Protein AF-A0AAX1ZS97-F1 (afdb_monomer)

Radius of gyration: 15.96 Å; Cα contacts (8 Å, |Δi|>4): 36; chains: 1; bounding box: 32×40×36 Å

Mean predicted aligned error: 7.75 Å

Structure (mmCIF, N/CA/C/O backbone):
data_AF-A0AAX1ZS97-F1
#
_entry.id   AF-A0AAX1ZS97-F1
#
loop_
_atom_site.group_PDB
_atom_site.id
_atom_site.type_symbol
_atom_site.label_atom_id
_atom_site.label_alt_id
_atom_site.label_comp_id
_atom_site.label_asym_id
_atom_site.label_entity_id
_atom_site.label_seq_id
_atom_site.pdbx_PDB_ins_code
_atom_site.Cartn_x
_atom_site.Cartn_y
_atom_site.Cartn_z
_atom_site.occupancy
_atom_site.B_iso_or_equiv
_atom_site.auth_seq_id
_atom_site.auth_comp_id
_atom_site.auth_asym_id
_atom_site.auth_atom_id
_atom_site.pdbx_PDB_model_num
ATOM 1 N N . MET A 1 1 ? 6.191 19.143 6.648 1.00 44.91 1 MET A N 1
ATOM 2 C CA . MET A 1 1 ? 5.037 18.568 5.934 1.00 44.91 1 MET A CA 1
ATOM 3 C C . MET A 1 1 ? 5.563 17.288 5.327 1.00 44.91 1 MET A C 1
ATOM 5 O O . MET A 1 1 ? 6.481 17.381 4.520 1.00 44.91 1 MET A O 1
ATOM 9 N N . GLU A 1 2 ? 5.137 16.133 5.830 1.00 63.59 2 GLU A N 1
ATOM 10 C CA . GLU A 1 2 ? 5.554 14.861 5.233 1.00 63.59 2 GLU A CA 1
ATOM 11 C C . GLU A 1 2 ? 4.950 14.735 3.831 1.00 63.59 2 GLU A C 1
ATOM 13 O O . GLU A 1 2 ? 3.856 15.244 3.571 1.00 63.59 2 GLU A O 1
ATOM 18 N N . LEU A 1 3 ? 5.704 14.152 2.901 1.00 73.12 3 LEU A N 1
ATOM 19 C CA . LEU A 1 3 ? 5.231 13.902 1.542 1.00 73.12 3 LEU A CA 1
ATOM 20 C C . LEU A 1 3 ? 4.222 12.752 1.585 1.00 73.12 3 LEU A C 1
ATOM 22 O O . LEU A 1 3 ? 4.476 11.747 2.237 1.00 73.12 3 LEU A O 1
ATOM 26 N N . SER A 1 4 ? 3.099 12.874 0.870 1.00 86.75 4 SER A N 1
ATOM 27 C CA . SER A 1 4 ? 2.179 11.740 0.721 1.00 86.75 4 SER A CA 1
ATOM 28 C C . SER A 1 4 ? 2.854 10.589 -0.023 1.00 86.75 4 SER A C 1
ATOM 30 O O . SER A 1 4 ? 3.699 10.833 -0.894 1.00 86.75 4 SER A O 1
ATOM 32 N N . ASN A 1 5 ? 2.416 9.352 0.227 1.00 85.88 5 ASN A N 1
ATOM 33 C CA . ASN A 1 5 ? 2.946 8.169 -0.459 1.00 85.88 5 ASN A CA 1
ATOM 34 C C . ASN A 1 5 ? 2.840 8.296 -1.988 1.00 85.88 5 ASN A C 1
ATOM 36 O O . ASN A 1 5 ? 3.752 7.914 -2.718 1.00 85.88 5 ASN A O 1
ATOM 40 N N . LEU A 1 6 ? 1.788 8.953 -2.497 1.00 88.19 6 LEU A N 1
ATOM 41 C CA . LEU A 1 6 ? 1.655 9.244 -3.928 1.00 88.19 6 LEU A CA 1
ATOM 42 C C . LEU A 1 6 ? 2.740 10.206 -4.428 1.00 88.19 6 LEU A C 1
ATOM 44 O O . LEU A 1 6 ? 3.293 10.007 -5.507 1.00 88.19 6 LEU A O 1
ATOM 48 N N . SER A 1 7 ? 3.042 11.255 -3.663 1.00 86.19 7 SER A N 1
ATOM 49 C CA . SER A 1 7 ? 4.075 12.226 -4.037 1.00 86.19 7 SER A CA 1
ATOM 50 C C . SER A 1 7 ? 5.454 11.573 -4.045 1.00 86.19 7 SER A C 1
ATOM 52 O O . SER A 1 7 ? 6.203 11.750 -5.005 1.00 86.19 7 SER A O 1
ATOM 54 N N . GLN A 1 8 ? 5.750 10.773 -3.020 1.00 85.75 8 GLN A N 1
ATOM 55 C CA . GLN A 1 8 ? 6.993 10.017 -2.909 1.00 85.75 8 GLN A CA 1
ATOM 56 C C . GLN A 1 8 ? 7.150 9.026 -4.072 1.00 85.75 8 GLN A C 1
ATOM 58 O O . GLN A 1 8 ? 8.158 9.060 -4.779 1.00 85.75 8 GLN A O 1
ATOM 63 N N . PHE A 1 9 ? 6.112 8.240 -4.366 1.00 87.19 9 PHE A N 1
ATOM 64 C CA . PHE A 1 9 ? 6.082 7.328 -5.511 1.00 87.19 9 PHE A CA 1
ATOM 65 C C . PHE A 1 9 ? 6.373 8.046 -6.835 1.00 87.19 9 PHE A C 1
ATOM 67 O O . PHE A 1 9 ? 7.209 7.609 -7.624 1.00 87.19 9 PHE A O 1
ATOM 74 N N . MET A 1 10 ? 5.742 9.199 -7.075 1.00 87.69 10 MET A N 1
ATOM 75 C CA . MET A 1 10 ? 5.954 9.969 -8.304 1.00 87.69 10 MET A CA 1
ATOM 76 C C . MET A 1 10 ? 7.366 10.567 -8.419 1.00 87.69 10 MET A C 1
ATOM 78 O O . MET A 1 10 ? 7.851 10.747 -9.539 1.00 87.69 10 MET A O 1
ATOM 82 N N . ILE A 1 11 ? 8.021 10.892 -7.301 1.00 84.75 11 ILE A N 1
ATOM 83 C CA . ILE A 1 11 ? 9.418 11.364 -7.257 1.00 84.75 11 ILE A CA 1
ATOM 84 C C . ILE A 1 11 ? 10.380 10.219 -7.589 1.00 84.75 11 ILE A C 1
ATOM 86 O O . ILE A 1 11 ? 11.338 10.405 -8.348 1.00 84.75 11 ILE A O 1
ATOM 90 N N . GLU A 1 12 ? 10.120 9.036 -7.043 1.00 81.06 12 GLU A N 1
ATOM 91 C CA . GLU A 1 12 ? 10.961 7.855 -7.228 1.00 81.06 12 GLU A CA 1
ATOM 92 C C . GLU A 1 12 ? 10.868 7.301 -8.646 1.00 81.06 12 GLU A C 1
ATOM 94 O O . GLU A 1 12 ? 11.897 7.003 -9.250 1.00 81.06 12 GLU A O 1
ATOM 99 N N . LEU A 1 13 ? 9.665 7.264 -9.231 1.00 81.62 13 LEU A N 1
ATOM 100 C CA . LEU A 1 13 ? 9.491 6.898 -10.638 1.00 81.62 13 LEU A CA 1
ATOM 101 C C . LEU A 1 13 ? 10.268 7.826 -11.585 1.00 81.62 13 LEU A C 1
ATOM 103 O O . LEU A 1 13 ? 10.696 7.398 -12.649 1.00 81.62 13 LEU A O 1
ATOM 107 N N . LYS A 1 14 ? 10.488 9.089 -11.209 1.00 76.88 14 LYS A N 1
ATOM 108 C CA . LYS A 1 14 ? 11.252 10.063 -12.007 1.00 76.88 14 LYS A CA 1
ATOM 109 C C . LYS A 1 14 ? 12.766 10.019 -11.752 1.00 76.88 14 LYS A C 1
ATOM 111 O O . LYS A 1 14 ? 13.460 10.948 -12.161 1.00 76.88 14 LYS A O 1
ATOM 116 N N . HIS A 1 15 ? 13.273 9.003 -11.042 1.00 66.75 15 HIS A N 1
ATOM 117 C CA . HIS A 1 15 ? 14.685 8.854 -10.637 1.00 66.75 15 HIS A CA 1
ATOM 118 C C . HIS A 1 15 ? 15.24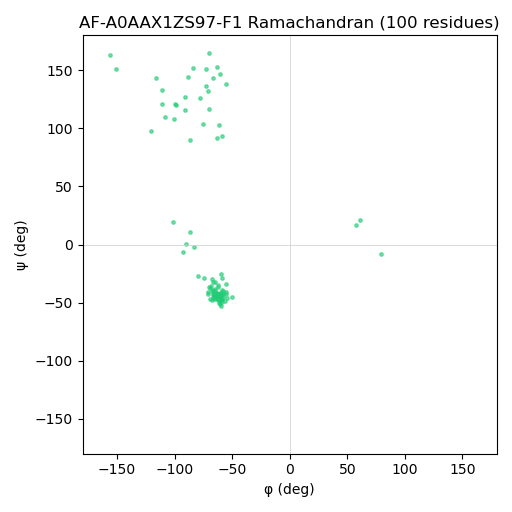4 10.017 -9.809 1.00 66.75 15 HIS A C 1
ATOM 120 O O . HIS A 1 15 ? 16.457 10.160 -9.667 1.00 66.75 15 HIS A O 1
ATOM 126 N N . SER A 1 16 ? 14.376 10.853 -9.240 1.00 57.75 16 SER A N 1
ATOM 127 C CA . SER A 1 16 ? 14.784 12.026 -8.457 1.00 57.75 16 SER A CA 1
ATOM 128 C C . SER A 1 16 ? 14.971 11.745 -6.961 1.00 57.75 16 SER A C 1
ATOM 130 O O . SER A 1 16 ? 15.334 12.648 -6.213 1.00 57.75 16 SER A O 1
ATOM 132 N N . GLY A 1 17 ? 14.769 10.499 -6.523 1.00 53.59 17 GLY A N 1
ATOM 133 C CA . GLY A 1 17 ? 14.904 10.071 -5.131 1.00 53.59 17 GLY A CA 1
ATOM 134 C C . GLY A 1 17 ? 15.306 8.599 -5.018 1.00 53.59 17 GLY A C 1
ATOM 135 O O . GLY A 1 17 ? 14.994 7.797 -5.896 1.00 53.59 17 GLY A O 1
ATOM 136 N N . LYS A 1 18 ? 16.018 8.251 -3.940 1.00 53.44 18 LYS A N 1
ATOM 137 C CA . LYS A 1 18 ? 16.265 6.869 -3.502 1.00 53.44 18 LYS A CA 1
ATOM 138 C C . LYS A 1 18 ? 15.495 6.652 -2.199 1.00 53.44 18 LYS A C 1
ATOM 140 O O . LYS A 1 18 ? 15.617 7.492 -1.312 1.00 53.44 18 LYS A O 1
ATOM 145 N N . SER A 1 19 ? 14.767 5.547 -2.071 1.00 56.12 19 SER A N 1
ATOM 146 C CA . SER A 1 19 ? 14.213 5.092 -0.791 1.00 56.12 19 SER A CA 1
ATOM 147 C C . SER A 1 19 ? 14.810 3.756 -0.382 1.00 56.12 19 SER A C 1
ATOM 149 O O . SER A 1 19 ? 15.085 2.890 -1.216 1.00 56.12 19 SER A O 1
ATOM 151 N N . GLU A 1 20 ? 15.030 3.612 0.921 1.00 52.34 20 GLU A N 1
ATOM 152 C CA . GLU A 1 20 ? 15.295 2.330 1.559 1.00 52.34 20 GLU A CA 1
ATOM 153 C C . GLU A 1 20 ? 13.954 1.745 2.005 1.00 52.34 20 GLU A C 1
ATOM 155 O O . GLU A 1 20 ? 13.159 2.416 2.661 1.00 52.34 20 GLU A O 1
ATOM 160 N N . TYR A 1 21 ? 13.678 0.506 1.599 1.00 51.69 21 TYR A N 1
ATOM 161 C CA . TYR A 1 21 ? 12.461 -0.198 1.985 1.00 51.69 21 TYR A CA 1
ATOM 162 C C . TYR A 1 21 ? 12.727 -0.998 3.261 1.00 51.69 21 TYR A C 1
ATOM 164 O O . TYR A 1 21 ? 13.517 -1.944 3.247 1.00 51.69 21 TYR A O 1
ATOM 172 N N . HIS A 1 22 ? 12.047 -0.639 4.348 1.00 57.28 22 HIS A N 1
ATOM 173 C CA . HIS A 1 22 ? 12.016 -1.414 5.585 1.00 57.28 22 HIS A CA 1
ATOM 174 C C . HIS A 1 22 ? 10.628 -2.041 5.730 1.00 57.28 22 HIS A C 1
ATOM 176 O O . HIS A 1 22 ? 9.650 -1.338 5.961 1.00 57.28 22 HIS A O 1
ATOM 182 N N . GLY A 1 23 ? 10.529 -3.363 5.582 1.00 60.44 23 GLY A N 1
ATOM 183 C CA . GLY A 1 23 ? 9.256 -4.076 5.677 1.00 60.44 23 GLY A CA 1
ATOM 184 C C . GLY A 1 23 ? 9.437 -5.545 6.041 1.00 60.44 23 GLY A C 1
ATOM 185 O O . GLY A 1 23 ? 10.532 -6.095 5.915 1.00 60.44 23 GLY A O 1
ATOM 186 N N . ALA A 1 24 ? 8.357 -6.181 6.494 1.00 61.78 24 ALA A N 1
ATOM 187 C CA . ALA A 1 24 ? 8.321 -7.626 6.695 1.00 61.78 24 ALA A CA 1
ATOM 188 C C . ALA A 1 24 ? 8.322 -8.338 5.333 1.00 61.78 24 ALA A C 1
ATOM 190 O O . ALA A 1 24 ? 7.551 -7.979 4.438 1.00 61.78 24 ALA A O 1
ATOM 191 N N . TYR A 1 25 ? 9.173 -9.351 5.161 1.00 63.59 25 TYR A N 1
ATOM 192 C CA . TYR A 1 25 ? 9.211 -10.130 3.927 1.00 63.59 25 TYR A CA 1
ATOM 193 C C . TYR A 1 25 ? 8.194 -11.273 3.995 1.00 63.59 25 TYR A C 1
ATOM 195 O O . TYR A 1 25 ? 8.522 -12.379 4.395 1.00 63.59 25 TYR A O 1
ATOM 203 N N . LYS A 1 26 ? 6.957 -11.017 3.557 1.00 65.56 26 LYS A N 1
ATOM 204 C CA . LYS A 1 26 ? 5.931 -12.062 3.421 1.00 65.56 26 LYS A CA 1
ATOM 205 C C . LYS A 1 26 ? 5.611 -12.322 1.957 1.00 65.56 26 LYS A C 1
ATOM 207 O O . LYS A 1 26 ? 5.164 -11.424 1.241 1.00 65.56 26 LYS A O 1
ATOM 212 N N . GLN A 1 27 ? 5.811 -13.558 1.503 1.00 6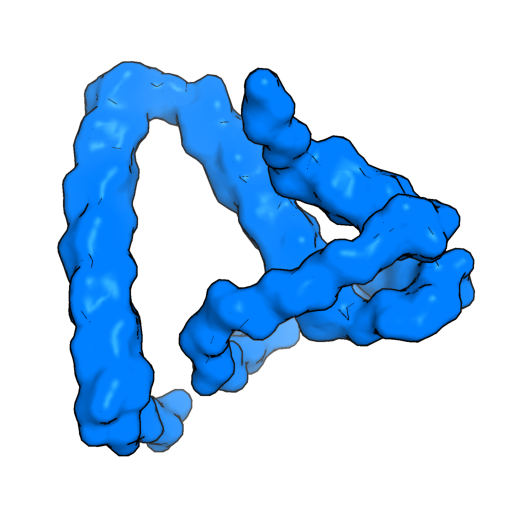3.38 27 GLN A N 1
ATOM 213 C CA . GLN A 1 27 ? 5.361 -13.970 0.175 1.00 63.38 27 GLN A CA 1
ATOM 214 C C . GLN A 1 27 ? 3.846 -14.173 0.194 1.00 63.38 27 GLN A C 1
ATOM 216 O O . GLN A 1 27 ? 3.345 -15.177 0.684 1.00 63.38 27 GLN A O 1
ATOM 221 N N . ILE A 1 28 ? 3.106 -13.214 -0.359 1.00 69.31 28 ILE A N 1
ATOM 222 C CA . ILE A 1 28 ? 1.657 -13.339 -0.536 1.00 69.31 28 ILE A CA 1
ATOM 223 C C . ILE A 1 28 ? 1.385 -13.754 -1.989 1.00 69.31 28 ILE A C 1
ATOM 225 O O . ILE A 1 28 ? 1.726 -12.996 -2.905 1.00 69.31 28 ILE A O 1
ATOM 229 N N . PRO A 1 29 ? 0.749 -14.915 -2.249 1.00 78.75 29 PRO A N 1
ATOM 230 C CA . PRO A 1 29 ? 0.294 -15.273 -3.587 1.00 78.75 29 PRO A CA 1
ATOM 231 C C . PRO A 1 29 ? -0.731 -14.246 -4.089 1.00 78.75 29 PRO A C 1
ATOM 233 O O . PRO A 1 29 ? -1.895 -14.244 -3.688 1.00 78.75 29 PRO A O 1
ATOM 236 N N . LEU A 1 30 ? -0.306 -13.349 -4.980 1.00 82.69 30 LEU A N 1
ATOM 237 C CA . LEU A 1 30 ? -1.142 -12.254 -5.468 1.00 82.69 30 LEU A CA 1
ATOM 238 C C . LEU A 1 30 ? -1.747 -12.579 -6.837 1.00 82.69 30 LEU A C 1
ATOM 240 O O . LEU A 1 30 ? -1.039 -12.743 -7.831 1.00 82.69 30 LEU A O 1
ATOM 244 N N . ARG A 1 31 ? -3.082 -12.583 -6.921 1.00 87.88 31 ARG A N 1
ATOM 245 C CA . ARG A 1 31 ? -3.805 -12.649 -8.199 1.00 87.88 31 ARG A CA 1
ATOM 246 C C . ARG A 1 31 ? -4.289 -11.262 -8.614 1.00 87.88 31 ARG A C 1
ATOM 248 O O . ARG A 1 31 ? -5.256 -10.739 -8.067 1.00 87.88 31 ARG A O 1
ATOM 255 N N . LEU A 1 32 ? -3.661 -10.694 -9.641 1.00 88.19 32 LEU A N 1
ATOM 256 C CA . LEU A 1 32 ? -4.097 -9.439 -10.254 1.00 88.19 32 LEU A CA 1
ATOM 257 C C . LEU A 1 32 ? -5.110 -9.688 -11.375 1.00 88.19 32 LEU A C 1
ATOM 259 O O . LEU A 1 32 ? -4.969 -10.619 -12.168 1.00 88.19 32 LEU A O 1
ATOM 263 N N . ARG A 1 33 ? -6.099 -8.793 -11.509 1.00 94.81 33 ARG A N 1
ATOM 264 C CA . ARG A 1 33 ? -6.892 -8.708 -12.747 1.00 94.81 33 ARG A CA 1
ATOM 265 C C . ARG A 1 33 ? -5.967 -8.379 -13.920 1.00 94.81 33 ARG A C 1
ATOM 267 O O . ARG A 1 33 ? -5.040 -7.585 -13.759 1.00 94.81 33 ARG A O 1
ATOM 274 N N . PHE A 1 34 ? -6.274 -8.900 -15.109 1.00 93.88 34 PHE A N 1
ATOM 275 C CA . PHE A 1 34 ? -5.451 -8.706 -16.312 1.00 93.88 34 PHE A CA 1
ATOM 276 C C . PHE A 1 34 ? -5.102 -7.237 -16.581 1.00 93.88 34 PHE A C 1
ATOM 278 O O . PHE A 1 34 ? -3.941 -6.915 -16.814 1.00 93.88 34 PHE A O 1
ATOM 285 N N . VAL A 1 35 ? -6.082 -6.334 -16.469 1.00 95.06 35 VAL A N 1
ATOM 286 C CA . VAL A 1 35 ? -5.873 -4.891 -16.676 1.00 95.06 35 VAL A CA 1
ATOM 287 C C . VAL A 1 35 ? -4.897 -4.305 -15.652 1.00 95.06 35 VAL A C 1
ATOM 289 O O . VAL A 1 35 ? -4.024 -3.522 -16.017 1.00 95.06 35 VAL A O 1
ATOM 292 N N . SER A 1 36 ? -5.001 -4.693 -14.379 1.00 94.19 36 SER A N 1
ATOM 293 C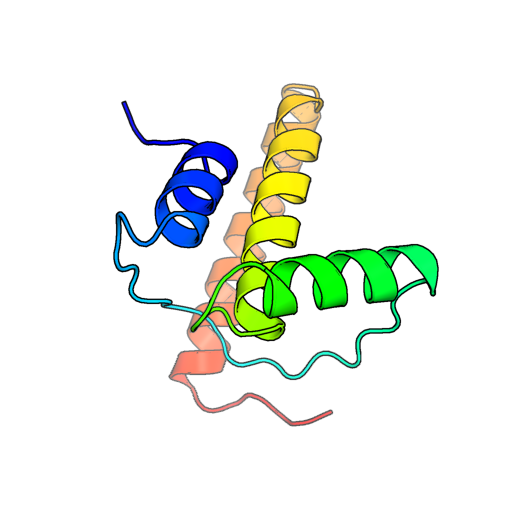 CA . SER A 1 36 ? -4.082 -4.229 -13.334 1.00 94.19 36 SER A CA 1
ATOM 294 C C . SER A 1 36 ? -2.667 -4.753 -13.572 1.00 94.19 36 SER A C 1
ATOM 296 O O . SER A 1 36 ? -1.714 -3.985 -13.496 1.00 94.19 36 SER A O 1
ATOM 298 N N . ASN A 1 37 ? -2.528 -6.029 -13.942 1.00 93.62 37 ASN A N 1
ATOM 299 C CA . ASN A 1 37 ? -1.231 -6.612 -14.285 1.00 93.62 37 ASN A CA 1
ATOM 300 C C . ASN A 1 37 ? -0.578 -5.907 -15.487 1.00 93.62 37 ASN A C 1
ATOM 302 O O . ASN A 1 37 ? 0.622 -5.631 -15.467 1.00 93.62 37 ASN A O 1
ATOM 306 N N . ALA A 1 38 ? -1.364 -5.575 -16.515 1.00 95.25 38 ALA A N 1
ATOM 307 C CA . ALA A 1 38 ? -0.880 -4.826 -17.670 1.00 95.25 38 ALA A CA 1
ATOM 308 C C . ALA A 1 38 ? -0.398 -3.421 -17.275 1.00 95.25 38 ALA A C 1
ATOM 310 O O . ALA A 1 38 ? 0.675 -3.008 -17.702 1.00 95.25 38 ALA A O 1
ATOM 311 N N . ARG A 1 39 ? -1.138 -2.714 -16.407 1.00 94.75 39 ARG A N 1
ATOM 312 C CA . ARG A 1 39 ? -0.741 -1.389 -15.896 1.00 94.75 39 ARG A CA 1
ATOM 313 C C . ARG A 1 39 ? 0.554 -1.440 -15.092 1.00 94.75 39 ARG A C 1
ATOM 315 O O . ARG A 1 39 ? 1.445 -0.642 -15.349 1.00 94.75 39 ARG A O 1
ATOM 322 N N . VAL A 1 40 ? 0.682 -2.392 -14.167 1.00 92.44 40 VAL A N 1
ATOM 323 C CA . VAL A 1 40 ? 1.910 -2.573 -13.373 1.00 92.44 40 VAL A CA 1
ATOM 324 C C . VAL A 1 40 ? 3.088 -2.895 -14.285 1.00 92.44 40 VAL A C 1
ATOM 326 O O . VAL A 1 40 ? 4.146 -2.293 -14.153 1.00 92.44 40 VAL A O 1
ATOM 329 N N . THR A 1 41 ? 2.888 -3.781 -15.265 1.00 91.81 41 THR A N 1
ATOM 330 C CA . THR A 1 41 ? 3.927 -4.116 -16.246 1.00 91.81 41 THR A CA 1
ATOM 331 C C . THR A 1 41 ? 4.342 -2.893 -17.064 1.00 91.81 41 THR A C 1
ATOM 333 O O . THR A 1 41 ? 5.535 -2.665 -17.223 1.00 91.81 41 THR A O 1
ATOM 336 N N . ALA A 1 42 ? 3.389 -2.077 -17.523 1.00 93.56 42 ALA A N 1
ATOM 337 C CA . ALA A 1 42 ? 3.690 -0.844 -18.242 1.00 93.56 42 ALA A CA 1
ATOM 338 C C . ALA A 1 42 ? 4.505 0.135 -17.381 1.00 93.56 42 ALA A C 1
ATOM 340 O O . ALA A 1 42 ? 5.510 0.650 -17.856 1.00 93.56 42 ALA A O 1
ATOM 341 N N . LEU A 1 43 ? 4.134 0.333 -16.110 1.00 91.50 43 LEU A N 1
ATOM 342 C CA . LEU A 1 43 ? 4.896 1.173 -15.178 1.00 91.50 43 LEU A CA 1
ATOM 343 C C . LEU A 1 43 ? 6.328 0.652 -14.996 1.00 91.50 43 LEU A C 1
ATOM 345 O O . LEU A 1 43 ? 7.276 1.413 -15.146 1.00 91.50 43 LEU A O 1
ATOM 349 N N . THR A 1 44 ? 6.503 -0.649 -14.756 1.00 89.44 44 THR A N 1
ATOM 350 C CA . THR A 1 44 ? 7.835 -1.266 -14.640 1.00 89.44 44 THR A CA 1
ATOM 351 C C . THR A 1 44 ? 8.677 -1.069 -15.902 1.00 89.44 44 THR A C 1
ATOM 353 O O . THR A 1 44 ? 9.875 -0.837 -15.808 1.00 89.44 44 THR A O 1
ATOM 356 N N . SER A 1 45 ? 8.071 -1.160 -17.087 1.00 89.12 45 SER A N 1
ATOM 357 C CA . SER A 1 45 ? 8.781 -0.956 -18.354 1.00 89.12 45 SER A CA 1
ATOM 358 C C . SER A 1 45 ? 9.102 0.509 -18.646 1.00 89.12 45 SER A C 1
ATOM 360 O O . SER A 1 45 ? 10.068 0.780 -19.348 1.00 89.12 45 SER A O 1
ATOM 362 N N . MET A 1 46 ? 8.297 1.449 -18.147 1.00 88.31 46 MET A N 1
ATOM 363 C CA . MET A 1 46 ? 8.505 2.884 -18.356 1.00 88.31 46 MET A CA 1
ATOM 364 C C . MET A 1 46 ? 9.573 3.479 -17.4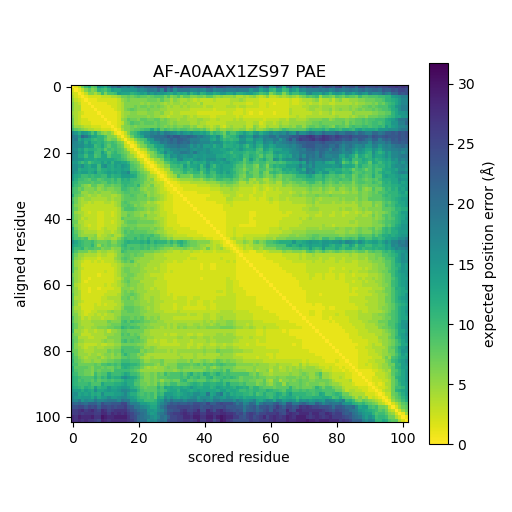34 1.00 88.31 46 MET A C 1
ATOM 366 O O . MET A 1 46 ? 10.185 4.480 -17.797 1.00 88.31 46 MET A O 1
ATOM 370 N N . PHE A 1 47 ? 9.782 2.892 -16.255 1.00 82.62 47 PHE A N 1
ATOM 371 C CA . PHE A 1 47 ? 10.653 3.444 -15.221 1.00 82.62 47 PHE A CA 1
ATOM 372 C C . PHE A 1 47 ? 11.781 2.463 -14.883 1.00 82.62 47 PHE A C 1
ATOM 374 O O . PHE A 1 47 ? 11.598 1.513 -14.120 1.00 82.62 47 PHE A O 1
ATOM 381 N N . GLU A 1 48 ? 12.957 2.688 -15.477 1.00 74.06 48 GLU A N 1
ATOM 382 C CA . GLU A 1 48 ? 14.129 1.819 -15.311 1.00 74.06 48 GLU A CA 1
ATOM 383 C C . GLU A 1 48 ? 14.507 1.635 -13.829 1.00 74.06 48 GLU A C 1
ATOM 385 O O . GLU A 1 48 ? 14.484 2.572 -13.042 1.00 74.06 48 GLU A O 1
ATOM 390 N N . GLY A 1 49 ? 14.859 0.419 -13.410 1.00 71.69 49 GLY A N 1
ATOM 391 C CA . GLY A 1 49 ? 15.271 0.144 -12.025 1.00 71.69 49 GLY A CA 1
ATOM 392 C C . GLY A 1 49 ? 14.133 0.001 -11.002 1.00 71.69 49 GLY A C 1
ATOM 393 O O . GLY A 1 49 ? 14.391 -0.451 -9.887 1.00 71.69 49 GLY A O 1
ATOM 394 N N . ALA A 1 50 ? 12.877 0.290 -11.361 1.00 76.19 50 ALA A N 1
ATOM 395 C CA . ALA A 1 50 ? 11.732 -0.031 -10.512 1.00 76.19 50 ALA A CA 1
ATOM 396 C C . ALA A 1 50 ? 11.388 -1.528 -10.619 1.00 76.19 50 ALA A C 1
ATOM 398 O O . ALA A 1 50 ? 11.168 -2.053 -11.710 1.00 76.19 50 ALA A O 1
ATOM 399 N N . SER A 1 51 ? 11.312 -2.243 -9.492 1.00 83.69 51 SER A N 1
ATOM 400 C CA . SER A 1 51 ? 10.840 -3.634 -9.489 1.00 83.69 51 SER A CA 1
ATOM 401 C C . SER A 1 51 ? 9.309 -3.690 -9.438 1.00 83.69 51 SER A C 1
ATOM 403 O O . SER A 1 51 ? 8.662 -2.810 -8.867 1.00 83.69 51 SER A O 1
ATOM 405 N N . LYS A 1 52 ? 8.709 -4.755 -9.992 1.00 86.50 52 LYS A N 1
ATOM 406 C CA . LYS A 1 52 ? 7.253 -4.985 -9.889 1.00 86.50 52 LYS A CA 1
ATOM 407 C C . LYS A 1 52 ? 6.780 -5.000 -8.435 1.00 86.50 52 LYS A C 1
ATOM 409 O O . LYS A 1 52 ? 5.739 -4.428 -8.142 1.00 86.50 52 LYS A O 1
ATOM 414 N N . ASN A 1 53 ? 7.554 -5.622 -7.544 1.00 84.00 53 ASN A N 1
ATOM 415 C CA . ASN A 1 53 ? 7.228 -5.698 -6.120 1.00 84.00 53 ASN A CA 1
ATOM 416 C C . ASN A 1 53 ? 7.216 -4.314 -5.477 1.00 84.00 53 ASN A C 1
ATOM 418 O O . ASN A 1 53 ? 6.268 -3.997 -4.771 1.00 84.00 53 ASN A O 1
ATOM 422 N N . LYS A 1 54 ? 8.216 -3.474 -5.775 1.00 84.19 54 LYS A N 1
ATOM 423 C CA . LYS A 1 54 ? 8.255 -2.102 -5.266 1.00 84.19 54 LYS A CA 1
ATOM 424 C C . LYS A 1 54 ? 7.024 -1.317 -5.725 1.00 84.19 54 LYS A C 1
ATOM 426 O O . LYS A 1 54 ? 6.288 -0.811 -4.892 1.00 84.19 54 LYS A O 1
ATOM 431 N N . ILE A 1 55 ? 6.759 -1.303 -7.035 1.00 88.81 55 ILE A N 1
ATOM 432 C CA . ILE A 1 55 ? 5.596 -0.602 -7.603 1.00 88.81 55 ILE A CA 1
ATOM 433 C C . ILE A 1 55 ? 4.294 -1.084 -6.957 1.00 88.81 55 ILE A C 1
ATOM 435 O O . ILE A 1 55 ? 3.420 -0.278 -6.663 1.00 88.81 55 ILE A O 1
ATOM 439 N N . LEU A 1 56 ? 4.141 -2.393 -6.750 1.00 90.75 56 LEU A N 1
ATOM 440 C CA . LEU A 1 56 ? 2.949 -2.943 -6.112 1.00 90.75 56 LEU A CA 1
ATOM 441 C C . LEU A 1 56 ? 2.818 -2.506 -4.652 1.00 90.75 56 LEU A C 1
ATOM 443 O O . LEU A 1 56 ? 1.718 -2.129 -4.265 1.00 90.75 56 LEU A O 1
ATOM 447 N N . ASN A 1 57 ? 3.904 -2.522 -3.878 1.00 87.62 57 ASN A N 1
ATOM 448 C CA . ASN A 1 57 ? 3.894 -2.063 -2.489 1.00 87.62 57 ASN A CA 1
ATOM 449 C C . ASN A 1 57 ? 3.517 -0.579 -2.397 1.00 87.62 57 ASN A C 1
ATOM 451 O O . ASN A 1 57 ? 2.559 -0.251 -1.702 1.00 87.62 57 ASN A O 1
ATOM 455 N N . ASP A 1 58 ? 4.166 0.286 -3.183 1.00 89.94 58 ASP A N 1
ATOM 456 C CA . ASP A 1 58 ? 3.872 1.724 -3.178 1.00 89.94 58 ASP A CA 1
ATOM 457 C C . ASP A 1 58 ? 2.403 1.990 -3.566 1.00 89.94 58 ASP A C 1
ATOM 459 O O . ASP A 1 58 ? 1.705 2.787 -2.943 1.00 89.94 58 ASP A O 1
ATOM 463 N N . LEU A 1 59 ? 1.889 1.292 -4.589 1.00 93.12 59 LEU A N 1
ATOM 464 C CA . LEU A 1 59 ? 0.493 1.433 -5.018 1.00 93.12 59 LEU A CA 1
ATOM 465 C C . LEU A 1 59 ? -0.508 0.926 -3.971 1.00 93.12 59 LEU A C 1
ATOM 467 O O . LEU A 1 59 ? -1.618 1.457 -3.905 1.00 93.12 59 LEU A O 1
ATOM 471 N N . ILE A 1 60 ? -0.152 -0.096 -3.186 1.00 92.31 60 ILE A N 1
ATOM 472 C CA . ILE A 1 60 ? -0.981 -0.584 -2.078 1.00 92.31 60 ILE A CA 1
ATOM 473 C C . ILE A 1 60 ? -1.034 0.470 -0.973 1.00 92.31 60 ILE A C 1
ATOM 475 O O . ILE A 1 60 ? -2.134 0.810 -0.548 1.00 92.31 60 ILE A O 1
ATOM 479 N N . GLU A 1 61 ? 0.104 1.030 -0.561 1.00 91.88 61 GLU A N 1
ATOM 480 C CA . GLU A 1 61 ? 0.162 2.084 0.462 1.00 91.88 61 GLU A CA 1
ATOM 481 C C . GLU A 1 61 ? -0.658 3.311 0.048 1.00 91.88 61 GLU A C 1
ATOM 483 O O . GLU A 1 61 ? -1.527 3.761 0.790 1.00 91.88 61 GLU A O 1
ATOM 488 N N . ILE A 1 62 ? -0.500 3.767 -1.199 1.00 94.25 62 ILE A N 1
ATOM 489 C CA . ILE A 1 62 ? -1.298 4.867 -1.760 1.00 94.25 62 ILE A CA 1
ATOM 490 C C . ILE A 1 62 ? -2.799 4.559 -1.716 1.00 94.25 62 ILE A C 1
ATOM 492 O O . ILE A 1 62 ? -3.612 5.441 -1.433 1.00 94.25 62 ILE A O 1
ATOM 496 N N . ALA A 1 63 ? -3.195 3.330 -2.052 1.00 95.19 63 ALA A N 1
ATOM 497 C CA . ALA A 1 63 ? -4.599 2.943 -2.028 1.00 95.19 63 ALA A CA 1
ATOM 498 C C . ALA A 1 63 ? -5.144 2.876 -0.594 1.00 95.19 63 ALA A C 1
ATOM 500 O O . ALA A 1 63 ? -6.286 3.276 -0.370 1.00 95.19 63 ALA A O 1
ATOM 501 N N . LEU A 1 64 ? -4.344 2.404 0.366 1.00 95.38 64 LEU A N 1
ATOM 502 C CA . LEU A 1 64 ? -4.712 2.370 1.781 1.00 95.38 64 LEU A CA 1
ATOM 503 C C . LEU A 1 64 ? -4.897 3.784 2.343 1.00 95.38 64 LEU A C 1
ATOM 505 O O . LEU A 1 64 ? -5.923 4.027 2.977 1.00 95.38 64 LEU A O 1
ATOM 509 N N . ASP A 1 65 ? -4.003 4.727 2.024 1.00 94.81 65 ASP A N 1
ATOM 510 C CA . ASP A 1 65 ? -4.151 6.142 2.402 1.00 94.81 65 ASP A CA 1
ATOM 511 C C . ASP A 1 65 ? -5.471 6.719 1.883 1.00 94.81 65 ASP A C 1
ATOM 513 O O . ASP A 1 65 ? -6.251 7.304 2.633 1.00 94.81 65 ASP A O 1
ATOM 517 N N . GLN A 1 66 ? -5.769 6.501 0.597 1.00 94.75 66 GLN A N 1
ATOM 518 C CA . GLN A 1 66 ? -7.003 6.996 -0.018 1.00 94.75 66 GLN A CA 1
ATOM 519 C C . GLN A 1 66 ? -8.257 6.393 0.617 1.00 94.75 66 GLN A C 1
ATOM 521 O O . GLN A 1 66 ? -9.282 7.067 0.699 1.00 94.75 66 GLN A O 1
ATOM 526 N N . VAL A 1 67 ? -8.207 5.128 1.044 1.00 96.62 67 VAL A N 1
ATOM 527 C CA . VAL A 1 67 ? -9.318 4.498 1.766 1.00 96.62 67 VAL A CA 1
ATOM 528 C C . VAL A 1 67 ? -9.453 5.113 3.160 1.00 96.62 67 VAL A C 1
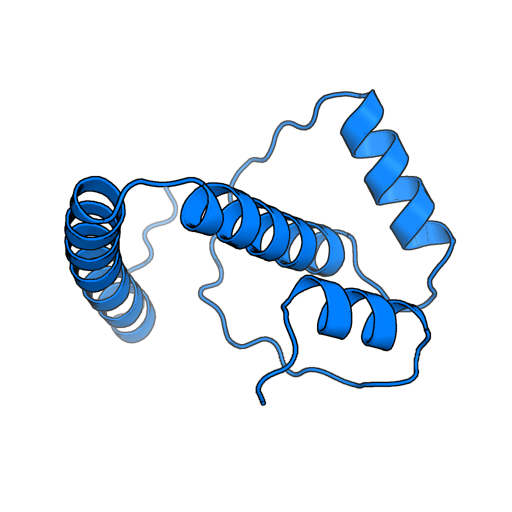ATOM 530 O O . VAL A 1 67 ? -10.559 5.506 3.528 1.00 96.62 67 VAL A O 1
ATOM 533 N N . TYR A 1 68 ? -8.350 5.255 3.900 1.00 96.06 68 TYR A N 1
ATOM 534 C CA . TYR A 1 68 ? -8.326 5.848 5.240 1.00 96.06 68 TYR A CA 1
ATOM 535 C C . TYR A 1 68 ? -8.849 7.294 5.240 1.00 96.06 68 TYR A C 1
ATOM 537 O O . TYR A 1 68 ? -9.687 7.658 6.064 1.00 96.06 68 TYR A O 1
ATOM 545 N N . GLU A 1 69 ? -8.457 8.114 4.263 1.00 95.25 69 GLU A N 1
ATOM 546 C CA . GLU A 1 69 ? -8.938 9.495 4.115 1.00 95.25 69 GLU A CA 1
ATOM 547 C C . GLU A 1 69 ? -10.461 9.602 3.938 1.00 95.25 69 GLU A C 1
ATOM 549 O O . GLU A 1 69 ? -11.048 10.642 4.246 1.00 95.25 69 GLU A O 1
ATOM 554 N N . LYS A 1 70 ? -11.114 8.548 3.434 1.00 97.06 70 LYS A N 1
ATOM 555 C CA . LYS A 1 70 ? -12.568 8.502 3.207 1.00 97.06 70 LYS A CA 1
ATOM 556 C C . LYS A 1 70 ? -13.357 7.919 4.376 1.00 97.06 70 LYS A C 1
ATOM 558 O O . LYS A 1 70 ? -14.586 7.946 4.322 1.00 97.06 70 LYS A O 1
ATOM 563 N N . MET A 1 71 ? -12.686 7.403 5.401 1.00 97.62 71 MET A N 1
ATOM 564 C CA . MET A 1 71 ? -13.331 6.882 6.604 1.00 97.62 71 MET A CA 1
ATOM 565 C C . MET A 1 71 ? -13.881 8.009 7.488 1.00 97.62 71 MET A C 1
ATOM 567 O O . MET A 1 71 ? -13.331 9.115 7.515 1.00 97.62 71 MET A O 1
ATOM 571 N N . THR A 1 72 ? -14.948 7.714 8.237 1.00 98.06 72 THR A N 1
ATOM 572 C CA . THR A 1 72 ? -15.405 8.585 9.333 1.00 98.06 72 THR A CA 1
ATOM 573 C C . THR A 1 72 ? -14.420 8.547 10.499 1.00 98.06 72 THR A C 1
ATOM 575 O O . THR A 1 72 ? -13.586 7.645 10.585 1.00 98.06 72 THR A O 1
ATOM 578 N N . ASP A 1 73 ? -14.525 9.500 11.421 1.00 97.75 73 ASP A N 1
ATOM 579 C CA . ASP A 1 73 ? -13.629 9.560 12.579 1.00 97.75 73 ASP A CA 1
ATOM 580 C C . ASP A 1 73 ? -13.769 8.316 13.472 1.00 97.75 73 ASP A C 1
ATOM 582 O O . ASP A 1 73 ? -12.770 7.773 13.942 1.00 97.75 73 ASP A O 1
ATOM 586 N N . GLU A 1 74 ? -14.985 7.782 13.628 1.00 97.50 74 GLU A N 1
ATOM 587 C CA . GLU A 1 74 ? -15.213 6.532 14.361 1.00 97.50 74 GLU A CA 1
ATOM 588 C C . GLU A 1 74 ? -14.560 5.334 13.661 1.00 97.50 74 GLU A C 1
ATOM 590 O O . GLU A 1 74 ? -13.974 4.472 14.313 1.00 97.50 74 GLU A O 1
ATOM 595 N N . GLN A 1 75 ? -14.633 5.274 12.328 1.00 97.81 75 GLN A N 1
ATOM 596 C CA . GLN A 1 75 ? -13.996 4.210 11.549 1.00 97.81 75 GLN A CA 1
ATOM 597 C C . GLN A 1 75 ? -12.470 4.287 11.624 1.00 97.81 75 GLN A C 1
ATOM 599 O O . GLN A 1 75 ? -11.825 3.247 11.748 1.00 97.81 75 GLN A O 1
ATOM 604 N N . LYS A 1 76 ? -11.898 5.497 11.591 1.00 97.81 76 LYS A N 1
ATOM 605 C CA . LYS A 1 76 ? -10.453 5.714 11.751 1.00 97.81 76 LYS A CA 1
ATOM 606 C C . LYS A 1 76 ? -9.968 5.253 13.117 1.00 97.81 76 LYS A C 1
ATOM 608 O O . LYS A 1 76 ? -8.991 4.518 13.174 1.00 97.81 76 LYS A O 1
ATOM 613 N N . ALA A 1 77 ? -10.691 5.593 14.185 1.00 97.00 77 ALA A N 1
ATOM 614 C CA . ALA A 1 77 ? -10.339 5.163 15.536 1.00 97.00 77 ALA A CA 1
ATOM 615 C C . ALA A 1 77 ? -10.273 3.628 15.650 1.00 97.00 77 ALA A C 1
ATOM 617 O O . ALA A 1 77 ? -9.300 3.080 16.165 1.00 97.00 77 ALA A O 1
ATOM 618 N N . VAL A 1 78 ? -11.270 2.924 15.100 1.00 97.31 78 VAL A N 1
ATOM 619 C CA . VAL A 1 78 ? -11.284 1.450 15.076 1.00 97.31 78 VAL A CA 1
ATOM 620 C C . VAL A 1 78 ? -10.164 0.889 14.191 1.00 97.31 78 VAL A C 1
ATOM 622 O O . VAL A 1 78 ? -9.510 -0.086 14.559 1.00 97.31 78 VAL A O 1
ATOM 625 N N . TYR A 1 79 ? -9.931 1.489 13.022 1.00 95.69 79 TYR A N 1
ATOM 626 C CA . TYR A 1 79 ? -8.867 1.078 12.106 1.00 95.69 79 TYR A CA 1
ATOM 627 C C . TYR A 1 79 ? -7.484 1.177 12.766 1.00 95.69 79 TYR A C 1
ATOM 629 O O . TYR A 1 79 ? -6.709 0.225 12.707 1.00 95.69 79 TYR A O 1
ATOM 637 N N . GLU A 1 80 ? -7.196 2.294 13.434 1.00 95.56 80 GLU A N 1
ATOM 638 C CA . GLU A 1 80 ? -5.927 2.549 14.124 1.00 95.56 80 GLU A CA 1
ATOM 639 C C . GLU A 1 80 ? -5.698 1.591 15.295 1.00 95.56 80 GLU A C 1
ATOM 641 O O . GLU A 1 80 ? -4.576 1.110 15.488 1.00 95.56 80 GLU A O 1
ATOM 646 N N . GLU A 1 81 ? -6.753 1.260 16.047 1.00 94.81 81 GLU A N 1
ATOM 647 C CA . GLU A 1 81 ? -6.692 0.262 17.118 1.00 94.81 81 GLU A CA 1
ATOM 648 C C . GLU A 1 81 ? -6.290 -1.116 16.564 1.00 94.81 81 GLU A C 1
ATOM 650 O O . GLU A 1 81 ? -5.322 -1.725 17.029 1.00 94.81 81 GLU A O 1
ATOM 655 N N . 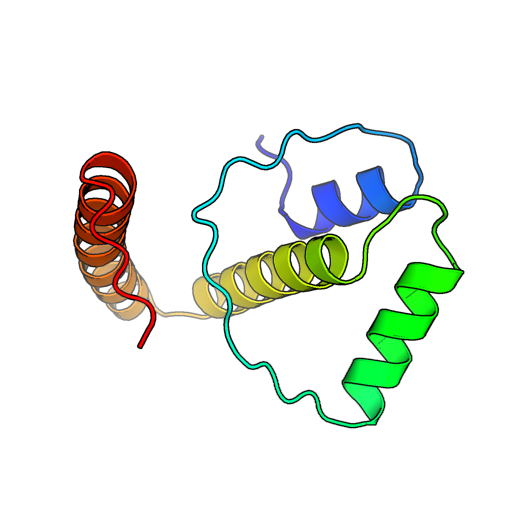ILE A 1 82 ? -6.973 -1.584 15.512 1.00 94.75 82 ILE A N 1
ATOM 656 C CA . ILE A 1 82 ? -6.697 -2.887 14.883 1.00 94.75 82 ILE A CA 1
ATOM 657 C C . ILE A 1 82 ? -5.303 -2.913 14.240 1.00 94.75 82 ILE A C 1
ATOM 659 O O . ILE A 1 82 ? -4.564 -3.896 14.381 1.00 94.75 82 ILE A O 1
ATOM 663 N N . GLN A 1 83 ? -4.923 -1.841 13.540 1.00 93.31 83 GLN A N 1
ATOM 664 C CA . GLN A 1 83 ? -3.616 -1.719 12.900 1.00 93.31 83 GLN A CA 1
ATOM 665 C C . GLN A 1 83 ? -2.490 -1.789 13.935 1.00 93.31 83 GLN A C 1
ATOM 667 O O . GLN A 1 83 ? -1.521 -2.520 13.730 1.00 93.31 83 GLN A O 1
ATOM 672 N N . SER A 1 84 ? -2.621 -1.069 15.053 1.00 90.69 84 SER A N 1
ATOM 673 C CA . SER A 1 84 ? -1.594 -1.014 16.099 1.00 90.69 84 SER A CA 1
ATOM 674 C C . SER A 1 84 ? -1.342 -2.386 16.726 1.00 90.69 84 SER A C 1
ATOM 676 O O . SER A 1 84 ? -0.189 -2.781 16.909 1.00 90.69 84 SER A O 1
ATOM 678 N N . LEU A 1 85 ? -2.411 -3.146 16.992 1.00 89.19 85 LEU A N 1
ATOM 679 C CA . LEU A 1 85 ? -2.314 -4.522 17.490 1.00 89.19 85 LEU A CA 1
ATOM 680 C C . LEU A 1 85 ? -1.596 -5.433 16.481 1.00 89.19 85 LEU A C 1
ATOM 682 O O . LEU A 1 85 ? -0.642 -6.129 16.828 1.00 89.19 85 LEU A O 1
ATOM 686 N N . THR A 1 86 ? -1.999 -5.367 15.211 1.00 85.56 86 THR A N 1
ATOM 687 C CA . THR A 1 86 ? -1.456 -6.228 14.147 1.00 85.56 86 THR A CA 1
ATOM 688 C C . THR A 1 86 ? 0.009 -5.912 13.826 1.00 85.56 86 THR A C 1
ATOM 690 O O . THR A 1 86 ? 0.800 -6.817 13.539 1.00 85.56 86 THR A O 1
ATOM 693 N N . LEU A 1 87 ? 0.400 -4.634 13.884 1.00 84.94 87 LEU A N 1
ATOM 694 C CA . LEU A 1 87 ? 1.780 -4.202 13.671 1.00 84.94 87 LEU A CA 1
ATOM 695 C C . LEU A 1 87 ? 2.703 -4.749 14.763 1.00 84.94 87 LEU A C 1
ATOM 697 O O . LEU A 1 87 ? 3.754 -5.307 14.447 1.00 84.94 87 LEU A O 1
ATOM 701 N N . ALA A 1 88 ? 2.294 -4.644 16.031 1.00 81.06 88 ALA A N 1
ATOM 702 C CA . ALA A 1 88 ? 3.068 -5.164 17.154 1.00 81.06 88 ALA A CA 1
ATOM 703 C C . ALA A 1 88 ? 3.303 -6.680 17.034 1.00 81.06 88 ALA A C 1
ATOM 705 O O . ALA A 1 88 ? 4.415 -7.155 17.271 1.00 81.0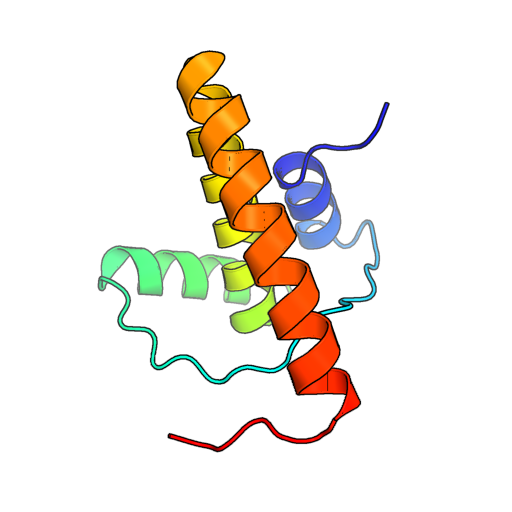6 88 ALA A O 1
ATOM 706 N N . ASP A 1 89 ? 2.286 -7.435 16.618 1.00 79.62 89 ASP A N 1
ATOM 707 C CA . ASP A 1 89 ? 2.400 -8.881 16.409 1.00 79.62 89 ASP A CA 1
ATOM 708 C C . ASP A 1 89 ? 3.267 -9.235 15.195 1.00 79.62 89 ASP A C 1
ATOM 710 O O . ASP A 1 89 ? 4.046 -10.192 15.240 1.00 79.62 89 ASP A O 1
ATOM 714 N N . THR A 1 90 ? 3.191 -8.442 14.122 1.00 78.75 90 THR A N 1
ATOM 715 C CA . THR A 1 90 ? 4.033 -8.626 12.932 1.00 78.75 90 THR A CA 1
ATOM 716 C C . THR A 1 90 ? 5.505 -8.386 13.257 1.00 78.75 90 THR A C 1
ATOM 718 O O . THR A 1 90 ? 6.334 -9.228 12.920 1.00 78.75 90 THR A O 1
ATOM 721 N N . ILE A 1 91 ? 5.831 -7.300 13.968 1.00 79.38 91 ILE A N 1
ATOM 722 C CA . ILE A 1 91 ? 7.207 -6.997 14.396 1.00 79.38 91 ILE A CA 1
ATOM 723 C C . ILE A 1 91 ? 7.750 -8.134 15.266 1.00 79.38 91 ILE A C 1
ATOM 725 O O . ILE A 1 91 ? 8.803 -8.685 14.958 1.00 79.38 91 ILE A O 1
ATOM 729 N N . LYS A 1 92 ? 6.990 -8.572 16.281 1.00 74.94 92 LYS A N 1
ATOM 730 C CA . LYS A 1 92 ? 7.385 -9.704 17.136 1.00 74.94 92 LYS A CA 1
ATOM 731 C C . LYS A 1 92 ? 7.616 -10.991 16.342 1.00 74.94 92 LYS A C 1
ATOM 733 O O . LYS A 1 92 ? 8.535 -11.747 16.651 1.00 74.94 92 LYS A O 1
ATOM 738 N N . SER A 1 93 ? 6.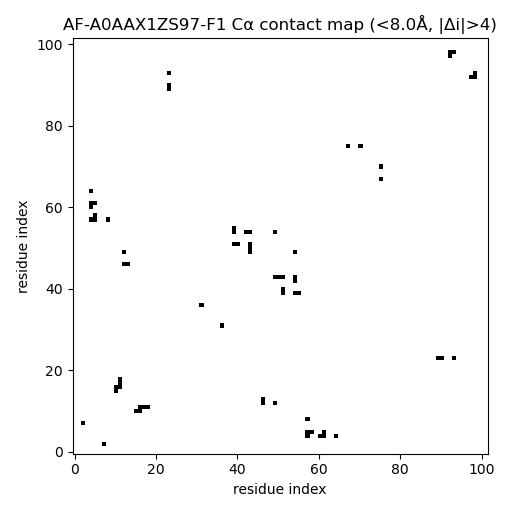783 -11.269 15.339 1.00 69.12 93 SER A N 1
ATOM 739 C CA . SER A 1 93 ? 6.901 -12.482 14.515 1.00 69.12 93 SER A CA 1
ATOM 740 C C . SER A 1 93 ? 8.161 -12.465 13.644 1.00 69.12 93 SER A C 1
ATOM 742 O O . SER A 1 93 ? 8.848 -13.481 13.552 1.00 69.12 93 SER A O 1
ATOM 744 N N . VAL A 1 94 ? 8.499 -11.304 13.071 1.00 69.38 94 VAL A N 1
ATOM 745 C CA . VAL A 1 94 ? 9.733 -11.099 12.295 1.00 69.38 94 VAL A CA 1
ATOM 746 C C . VAL A 1 94 ? 10.969 -11.194 13.196 1.00 69.38 94 VAL A C 1
ATOM 748 O O . VAL A 1 94 ? 11.912 -11.909 12.869 1.00 69.38 94 VAL A O 1
ATOM 751 N N . GLU A 1 95 ? 10.959 -10.543 14.364 1.00 69.19 95 GLU A N 1
ATOM 752 C CA . GLU A 1 95 ? 12.081 -10.563 15.321 1.00 69.19 95 GLU A CA 1
ATOM 753 C C . GLU A 1 95 ? 12.341 -11.952 15.919 1.00 69.19 95 GLU A C 1
ATOM 755 O O . GLU A 1 95 ? 13.482 -12.303 16.214 1.00 69.19 95 GLU A O 1
ATOM 760 N N . SER A 1 96 ? 11.294 -12.763 16.089 1.00 66.00 96 SER A N 1
ATOM 761 C CA . SER A 1 96 ? 11.407 -14.126 16.620 1.00 66.00 96 SER A CA 1
ATOM 762 C C . SER A 1 96 ? 11.783 -15.177 15.569 1.00 66.00 96 SER A C 1
ATOM 764 O O . SER A 1 96 ? 11.944 -16.344 15.928 1.00 66.00 96 SER A O 1
ATOM 766 N N . GLY A 1 97 ? 11.933 -14.796 14.290 1.00 58.94 97 GLY A N 1
ATOM 767 C CA . GLY A 1 97 ? 12.242 -15.721 13.189 1.00 58.94 97 GLY A CA 1
ATOM 768 C C . GLY A 1 97 ? 11.171 -16.798 12.981 1.00 58.94 97 GLY A C 1
ATOM 769 O O . GLY A 1 97 ? 11.458 -17.863 12.442 1.00 58.94 97 GLY A O 1
ATOM 770 N N . ASN A 1 98 ? 9.953 -16.543 13.462 1.00 52.88 98 ASN A N 1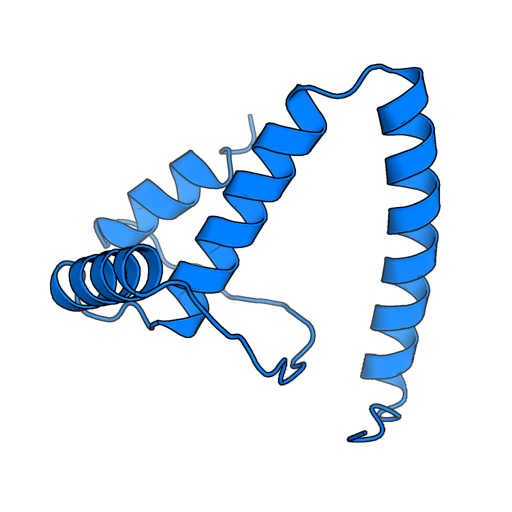
ATOM 771 C CA . ASN A 1 98 ? 8.886 -17.530 13.601 1.00 52.88 98 ASN A CA 1
ATOM 772 C C . ASN A 1 98 ? 7.846 -17.411 12.475 1.00 52.88 98 ASN A C 1
ATOM 774 O O . ASN A 1 98 ? 6.714 -17.875 12.632 1.00 52.88 98 ASN A O 1
ATOM 778 N N . GLU A 1 99 ? 8.210 -16.771 11.356 1.00 55.31 99 GLU A N 1
ATOM 779 C CA . GLU A 1 99 ? 7.428 -16.803 10.121 1.00 55.31 99 GLU A CA 1
ATOM 780 C C . GLU A 1 99 ? 7.389 -18.253 9.631 1.00 55.31 99 GLU A C 1
ATOM 782 O O . GLU A 1 99 ? 8.295 -18.744 8.965 1.00 55.31 99 GLU A O 1
ATOM 787 N N . LYS A 1 100 ? 6.359 -18.983 10.061 1.00 43.81 100 LYS A N 1
ATOM 788 C CA . LYS A 1 100 ? 6.027 -20.276 9.484 1.00 43.81 100 LYS A CA 1
ATOM 789 C C . LYS A 1 100 ? 5.494 -20.006 8.085 1.00 43.81 100 LYS A C 1
ATOM 791 O O . LYS A 1 100 ? 4.479 -19.327 7.940 1.00 43.81 100 LYS A O 1
ATOM 796 N N . ASP A 1 101 ? 6.226 -20.508 7.099 1.00 37.56 101 ASP A N 1
ATOM 797 C CA . ASP A 1 101 ? 5.758 -20.676 5.729 1.00 37.56 101 ASP A CA 1
ATOM 798 C C . ASP A 1 101 ? 4.526 -21.599 5.759 1.00 37.56 101 ASP A C 1
ATOM 800 O O . ASP A 1 101 ? 4.670 -22.824 5.791 1.00 37.56 101 ASP A O 1
ATOM 804 N N . ASP A 1 102 ? 3.329 -21.013 5.819 1.00 37.44 102 ASP A N 1
ATOM 805 C CA . ASP A 1 102 ? 2.062 -21.697 5.524 1.00 37.44 102 ASP A CA 1
ATOM 806 C C . ASP A 1 102 ? 1.710 -21.540 4.034 1.00 37.44 102 ASP A C 1
ATOM 808 O O . ASP A 1 102 ? 1.754 -20.395 3.517 1.00 37.44 102 ASP A O 1
#

Solvent-accessible surface area (backbone atoms only — not comparable to full-atom values): 6353 Å² total; per-residue (Å²): 132,85,76,51,60,60,56,50,50,58,37,39,62,66,69,74,52,87,83,86,87,86,78,84,94,72,93,70,93,77,86,68,56,68,69,57,48,51,51,51,50,51,52,35,72,73,23,83,93,51,48,64,67,56,55,51,51,50,54,48,53,34,49,49,52,58,51,57,74,70,46,52,73,71,53,45,55,52,50,52,54,55,48,54,56,54,49,55,52,48,51,52,34,62,76,65,70,62,75,73,91,124

Secondary structure (DSSP, 8-state):
-PPPHHHHHHHHHTTS-----------------HHHHHHHHHHHHHSTT--HHHHHHHHHHHHHHHHHHTS-HHHHHHHHHHHHHHHHHHHHHHHTT-----

pLDDT: mean 81.15, std 15.61, range [37.44, 98.06]

Foldseek 3Di:
DDDQLVRVVVCVLVVNDDDDDDDDDDDDPDDDDPVVVVVLVVSPVSRDPDDSVNSVVSVVSNVVVVVLVPDDPVRNVVVCVVVVVVVVVSVVCRVVVPPPPD

Sequence (102 aa):
MELSNLSQFMIELKHSGKSEYHGAYKQIPLRLRFVSNARVTALTSMFEGASKNKILNDLIEIALDQVYEKMTDEQKAVYEEIQSLTLADTIKSVESGNEKDD

Organism: Acinetobacter baumannii (NCBI:txid470)